Protein 4AEQ (pdb70)

Solvent-accessible surface area: 7675 Å² total; per-residue (Å²): 248,56,96,43,115,189,107,47,56,106,120,96,40,172,66,146,96,135,94,34,120,94,65,135,107,137,135,118,89,56,18,58,106,80,7,35,35,145,147,29,153,74,51,170,48,162,70,118,126,61,166,92,109,78,158,104,51,124,51,27,78,30,13,25,65,2,39,20,112,105,28,127,95,74,12,83,2,64,87,36,56,150,107,57,102,58,47,100,39,92

InterPro domains:
  IPR025603 YebF/Colicin-M immunity protein [PF13995] (51-138)
  IPR025603 YebF/Colicin-M immunity protein [PS51979] (51-141)
  IPR038703 YebF/Cmi superfamily [G3DSA:3.10.450.300] (47-141)

Organism: Escherichia coli (NCBI:txid562)

Sequence (90 aa):
KGPACYQVSDEQARTFVKNDYLQRMKRWDNDVQLLGTEIPKITTWEKIERSLTDVEDEKTLLVPFKAEGPDGKRMYYGMYHCEEEGYVEYAN

B-factor: mean 30.3, std 14.35, range [10.85, 109.04]

Radius of gyration: 16.6 Å; Cα contacts (8 Å, |Δi|>4): 115; chains: 1; bounding box: 42×42×16 Å

Structure (mmCIF, N/CA/C/O backbone):
data_4AEQ
#
_entry.id   4AEQ
#
_cell.length_a   66.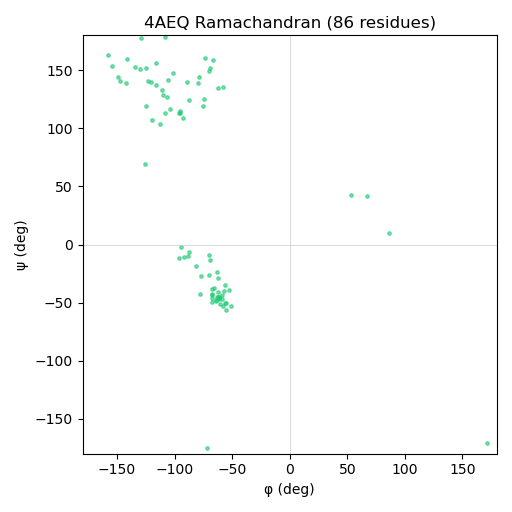058
_cell.length_b   83.552
_cell.length_c   38.281
_cell.angle_alpha   90.00
_cell.angle_beta   90.00
_cell.angle_gamma   90.00
#
_symmetry.space_group_name_H-M   'C 2 2 21'
#
loop_
_entity.id
_entity.type
_entity.pdbx_description
1 polymer 'COLICIN-M IMMUNITY PROTEIN'
2 non-polymer 'PHOSPHATE ION'
3 water water
#
loop_
_atom_site.group_PDB
_atom_site.id
_atom_site.type_symbol
_atom_site.label_atom_id
_atom_site.label_alt_id
_atom_site.label_comp_id
_atom_site.label_asym_id
_atom_site.label_entity_id
_atom_site.label_seq_id
_atom_site.pdbx_PDB_ins_code
_atom_site.Cartn_x
_atom_site.Cartn_y
_atom_site.Cartn_z
_atom_site.occupancy
_atom_site.B_iso_or_equiv
_atom_site.auth_seq_id
_atom_site.auth_comp_id
_atom_site.auth_asym_id
_atom_site.auth_atom_id
_atom_site.pdbx_PDB_model_num
ATOM 1 N N . LYS A 1 8 ? 30.007 71.812 0.234 1.00 66.85 26 LYS A N 1
ATOM 2 C CA . LYS A 1 8 ? 29.528 71.095 1.412 1.00 65.54 26 LYS A CA 1
ATOM 3 C C . LYS A 1 8 ? 28.102 70.587 1.217 1.00 60.81 26 LYS A C 1
ATOM 4 O O . LYS A 1 8 ? 27.384 71.058 0.336 1.00 62.06 26 LYS A O 1
ATOM 10 N N . GLY A 1 9 ? 27.693 69.632 2.047 1.00 52.82 27 GLY A N 1
ATOM 11 C CA . GLY A 1 9 ? 26.355 69.078 1.965 1.00 44.75 27 GLY A CA 1
ATOM 12 C C . GLY A 1 9 ? 25.297 70.052 2.441 1.00 37.84 27 GLY A C 1
ATOM 13 O O . GLY A 1 9 ? 25.598 71.203 2.752 1.00 36.57 27 GLY A O 1
ATOM 14 N N . PRO A 1 10 ? 24.041 69.595 2.497 1.00 34.09 28 PRO A N 1
ATOM 15 C CA . PRO A 1 10 ? 22.931 70.451 2.917 1.00 29.94 28 PRO A CA 1
ATOM 16 C C . PRO A 1 10 ? 23.012 70.784 4.400 1.00 27.18 28 PRO A C 1
ATOM 17 O O . PRO A 1 10 ? 23.564 70.006 5.177 1.00 25.39 28 PRO A O 1
ATOM 21 N N . ALA A 1 11 ? 22.469 71.933 4.785 1.00 25.94 29 ALA A N 1
ATOM 22 C CA . ALA A 1 11 ? 22.309 72.244 6.197 1.00 25.90 29 ALA A CA 1
ATOM 23 C C . ALA A 1 11 ? 21.224 71.329 6.759 1.00 22.14 29 ALA A C 1
ATOM 24 O O . ALA A 1 11 ? 20.305 70.937 6.042 1.00 20.99 29 ALA A O 1
ATOM 26 N N . CYS A 1 12 ? 21.331 70.976 8.036 1.00 19.62 30 CYS A N 1
ATOM 27 C CA . CYS A 1 12 ? 20.384 70.037 8.630 1.00 18.60 30 CYS A CA 1
ATOM 28 C C . CYS A 1 12 ? 18.926 70.477 8.495 1.00 18.62 30 CYS A C 1
ATOM 29 O O . CYS A 1 12 ? 18.038 69.643 8.316 1.00 19.08 30 CYS A O 1
ATOM 32 N N . TYR A 1 13 ? 18.678 71.782 8.571 1.00 15.99 31 TYR A N 1
ATOM 33 C CA . TYR A 1 13 ? 17.307 72.280 8.484 1.00 19.83 31 TYR A CA 1
ATOM 34 C C . TYR A 1 13 ? 16.729 72.107 7.080 1.00 20.40 31 TYR A C 1
ATOM 35 O O . TYR A 1 13 ? 15.524 72.230 6.875 1.00 21.75 31 TYR A O 1
ATOM 44 N N . GLN A 1 14 ? 17.597 71.813 6.119 1.00 18.19 32 GLN A N 1
ATOM 45 C CA . GLN A 1 14 ? 17.166 71.533 4.758 1.00 20.83 32 GLN A CA 1
ATOM 46 C C . GLN A 1 14 ? 17.000 70.033 4.522 1.00 24.46 32 GLN A C 1
ATOM 47 O O . GLN A 1 14 ? 16.588 69.607 3.442 1.00 26.80 32 GLN A O 1
ATOM 53 N N . VAL A 1 15 ? 17.314 69.237 5.539 1.00 22.28 33 VAL A N 1
ATOM 54 C CA . VAL A 1 15 ? 17.235 67.784 5.427 1.00 18.57 33 VAL A CA 1
ATOM 55 C C . VAL A 1 15 ? 16.004 67.244 6.140 1.00 18.06 33 VAL A C 1
ATOM 56 O O . VAL A 1 15 ? 15.873 67.385 7.352 1.00 18.08 33 VAL A O 1
ATOM 60 N N . SER A 1 16 ? 15.098 66.633 5.384 1.00 17.59 34 SER A N 1
ATOM 61 C CA . SER A 1 16 ? 13.902 66.032 5.962 1.00 17.17 34 SER A CA 1
ATOM 62 C C . SER A 1 16 ? 14.241 64.738 6.693 1.00 18.00 34 SER A C 1
ATOM 63 O O . SER A 1 16 ? 15.294 64.143 6.459 1.00 16.52 34 SER A O 1
ATOM 66 N N . ASP A 1 17 ? 13.354 64.312 7.587 1.00 17.01 35 ASP A N 1
ATOM 67 C CA . ASP A 1 17 ? 13.534 63.048 8.298 1.00 18.96 35 ASP A CA 1
ATOM 68 C C . ASP A 1 17 ? 13.766 61.897 7.321 1.00 19.87 35 ASP A C 1
ATOM 69 O O . ASP A 1 17 ? 14.581 61.014 7.576 1.00 19.85 35 ASP A O 1
ATOM 74 N N . GLU A 1 18 ? 13.042 61.913 6.205 1.00 18.64 36 GLU A N 1
ATOM 75 C CA . GLU A 1 18 ? 13.141 60.852 5.206 1.00 21.25 36 GLU A CA 1
ATOM 76 C C . GLU A 1 18 ? 14.505 60.841 4.513 1.00 18.59 36 GLU A C 1
ATOM 77 O O . GLU A 1 18 ? 15.097 59.776 4.304 1.00 17.93 36 GLU A O 1
ATOM 83 N N . GLN A 1 19 ? 14.993 62.026 4.152 1.00 18.31 37 GLN A N 1
ATOM 84 C CA . GLN A 1 19 ? 16.323 62.168 3.558 1.00 16.24 37 GLN A CA 1
ATOM 85 C C . GLN A 1 19 ? 17.404 61.705 4.521 1.00 12.94 37 GLN A C 1
ATOM 86 O O . GLN A 1 19 ? 18.336 61.002 4.130 1.00 15.07 37 GLN A O 1
ATOM 92 N N . ALA A 1 20 ? 17.281 62.118 5.778 1.00 13.25 38 ALA A N 1
ATOM 93 C CA . ALA A 1 20 ? 18.236 61.737 6.811 1.00 13.78 38 ALA A CA 1
ATOM 94 C C . ALA A 1 20 ? 18.256 60.223 6.996 1.00 14.84 38 ALA A C 1
ATOM 95 O O . ALA A 1 20 ? 19.321 59.615 7.071 1.00 15.20 38 ALA A O 1
ATOM 97 N N . ARG A 1 21 ? 17.075 59.617 7.067 1.00 15.87 39 ARG A N 1
ATOM 98 C CA . ARG A 1 21 ? 16.980 58.171 7.233 1.00 16.93 39 ARG A CA 1
ATOM 99 C C . ARG A 1 21 ? 17.592 57.443 6.045 1.00 17.30 39 ARG A C 1
ATOM 100 O O . ARG A 1 21 ? 18.282 56.440 6.216 1.00 16.31 39 ARG A O 1
ATOM 108 N N . THR A 1 22 ? 17.338 57.951 4.843 1.00 15.50 40 THR A N 1
ATOM 109 C CA . THR A 1 22 ? 17.896 57.348 3.638 1.00 16.73 40 THR A CA 1
ATOM 110 C C . THR A 1 22 ? 19.423 57.418 3.649 1.00 15.27 40 THR A C 1
ATOM 111 O O . THR A 1 22 ? 20.103 56.436 3.345 1.00 15.86 40 THR A O 1
ATOM 115 N N . PHE A 1 23 ? 19.957 58.582 4.007 1.00 15.74 41 PHE A N 1
ATOM 116 C CA . PHE A 1 23 ? 21.404 58.758 4.082 1.00 15.27 41 PHE A CA 1
ATOM 117 C C . PHE A 1 23 ? 22.022 57.813 5.109 1.00 14.70 41 PHE A C 1
ATOM 118 O O . PHE A 1 23 ? 23.047 57.171 4.852 1.00 15.89 41 PHE A O 1
ATOM 126 N N . VAL A 1 24 ? 21.396 57.733 6.276 1.00 12.36 42 VAL A N 1
ATOM 127 C CA . VAL A 1 24 ? 21.925 56.919 7.367 1.00 10.85 42 VAL A CA 1
ATOM 128 C C . VAL A 1 24 ? 21.864 55.428 7.035 1.00 15.31 42 VAL A C 1
ATOM 129 O O . VAL A 1 24 ? 22.772 54.673 7.376 1.00 16.66 42 VAL A O 1
ATOM 133 N N . LYS A 1 25 ? 20.793 55.005 6.370 1.00 12.03 43 LYS A N 1
ATOM 134 C CA . LYS A 1 25 ? 20.660 53.607 5.975 1.00 11.71 43 LYS A CA 1
ATOM 135 C C . LYS A 1 25 ? 21.706 53.260 4.920 1.00 15.04 43 LYS A C 1
ATOM 136 O O . LYS A 1 25 ? 22.385 52.230 5.018 1.00 18.27 43 LYS A O 1
ATOM 142 N N . ASN A 1 26 ? 21.847 54.128 3.920 1.00 11.66 44 ASN A N 1
ATOM 143 C CA . ASN A 1 26 ? 22.866 53.912 2.892 1.00 15.57 44 ASN A CA 1
ATOM 144 C C . ASN A 1 26 ? 24.241 53.763 3.527 1.00 16.48 44 ASN A C 1
ATOM 145 O O . ASN A 1 26 ? 24.981 52.808 3.249 1.00 17.12 44 ASN A O 1
ATOM 150 N N . ASP A 1 27 ? 24.572 54.717 4.389 1.00 12.26 45 ASP A N 1
ATOM 151 C CA . ASP A 1 27 ? 25.873 54.750 5.045 1.00 12.53 45 ASP A CA 1
ATOM 152 C C . ASP A 1 27 ? 26.118 53.514 5.909 1.00 13.84 45 ASP A C 1
ATOM 153 O O . ASP A 1 27 ? 27.185 52.893 5.846 1.00 14.39 45 ASP A O 1
ATOM 158 N N . TYR A 1 28 ? 25.125 53.164 6.720 1.00 12.20 46 TYR A N 1
ATOM 159 C CA . TYR A 1 28 ? 25.231 52.023 7.620 1.00 14.61 46 TYR A CA 1
ATOM 160 C C . TYR A 1 28 ? 25.452 50.724 6.854 1.00 15.78 46 TYR A C 1
ATOM 161 O O . TYR A 1 28 ? 26.376 49.963 7.158 1.00 15.43 46 TYR A O 1
ATOM 170 N N . LEU A 1 29 ? 24.602 50.466 5.866 1.00 14.76 47 LEU A N 1
ATOM 171 C CA . LEU A 1 29 ? 24.739 49.244 5.073 1.00 15.60 47 LEU A CA 1
ATOM 172 C C . LEU A 1 29 ? 26.079 49.181 4.332 1.00 18.01 47 LEU A C 1
ATOM 173 O O . LEU A 1 29 ? 26.757 48.139 4.324 1.00 18.76 47 LEU A O 1
ATOM 178 N N . GLN A 1 30 ? 26.465 50.297 3.717 1.00 16.73 48 GLN A N 1
ATOM 179 C CA . GLN A 1 30 ? 27.733 50.340 2.998 1.00 22.48 48 GLN A CA 1
ATOM 180 C C . GLN A 1 30 ? 28.889 50.026 3.944 1.00 20.71 48 GLN A C 1
ATOM 181 O O . GLN A 1 30 ? 29.795 49.272 3.593 1.00 21.34 48 GLN A O 1
ATOM 187 N N . ARG A 1 31 ? 28.856 50.597 5.146 1.00 22.45 49 ARG A N 1
ATOM 188 C CA . ARG A 1 31 ? 29.909 50.356 6.129 1.00 24.49 49 ARG A CA 1
ATOM 189 C C . ARG A 1 31 ? 29.970 48.905 6.584 1.00 23.68 49 ARG A C 1
ATOM 190 O O . ARG A 1 31 ? 31.040 48.300 6.619 1.00 29.58 49 ARG A O 1
ATOM 198 N N . MET A 1 32 ? 28.815 48.348 6.928 1.00 22.64 50 MET A N 1
ATOM 199 C CA . MET A 1 32 ? 28.748 46.946 7.319 1.00 23.64 50 MET A CA 1
ATOM 200 C C . MET A 1 32 ? 29.432 46.094 6.258 1.00 22.09 50 MET A C 1
ATOM 201 O O . MET A 1 32 ? 30.349 45.306 6.559 1.00 24.12 50 MET A O 1
ATOM 206 N N . LYS A 1 33 ? 28.998 46.277 5.011 1.00 16.53 51 LYS A N 1
ATOM 207 C CA . LYS A 1 33 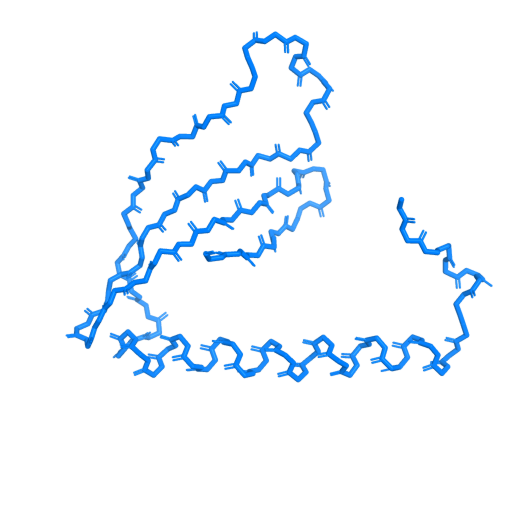? 29.570 45.539 3.887 1.00 22.87 51 LYS A CA 1
ATOM 208 C C . LYS A 1 33 ? 31.086 45.710 3.780 1.00 22.45 51 LYS A C 1
ATOM 209 O O . LYS A 1 33 ? 31.833 44.729 3.778 1.00 25.56 51 LYS A O 1
ATOM 215 N N . ARG A 1 34 ? 31.536 46.956 3.686 1.00 23.76 52 ARG A N 1
ATOM 216 C CA . ARG A 1 34 ? 32.953 47.245 3.491 1.00 24.77 52 ARG A CA 1
ATOM 217 C C . ARG A 1 34 ? 33.855 46.670 4.572 1.00 20.59 52 ARG A C 1
ATOM 218 O O . ARG A 1 34 ? 34.820 45.966 4.281 1.00 21.88 52 ARG A O 1
ATOM 226 N N . TRP A 1 35 ? 33.538 46.977 5.824 1.00 18.19 53 TRP A N 1
ATOM 227 C CA . TRP A 1 35 ? 34.391 46.545 6.926 1.00 20.81 53 TRP A CA 1
ATOM 228 C C . TRP A 1 35 ? 34.373 45.029 7.112 1.00 24.28 53 TRP A C 1
ATOM 229 O O . TRP A 1 35 ? 35.432 44.412 7.313 1.00 27.39 53 TRP A O 1
ATOM 240 N N . ASP A 1 36 ? 33.190 44.418 7.024 1.00 26.05 54 ASP A N 1
ATOM 241 C CA . ASP A 1 36 ? 33.140 42.960 7.105 1.00 28.53 54 ASP A CA 1
ATOM 242 C C . ASP A 1 36 ? 33.990 42.334 6.004 1.00 25.72 54 ASP A C 1
ATOM 243 O O . ASP A 1 36 ? 34.785 41.417 6.251 1.00 27.31 54 ASP A O 1
ATOM 248 N N . ASN A 1 37 ? 33.816 42.830 4.783 1.00 25.18 55 ASN A N 1
ATOM 249 C CA . ASN A 1 37 ? 34.598 42.322 3.670 1.00 25.75 55 ASN A CA 1
ATOM 250 C C . ASN A 1 37 ? 36.092 42.437 3.943 1.00 27.40 55 ASN A C 1
ATOM 251 O O . ASN A 1 37 ? 36.819 41.460 3.798 1.00 26.55 55 ASN A O 1
ATOM 256 N N . ASP A 1 38 ? 36.556 43.613 4.356 1.00 23.62 56 ASP A N 1
ATOM 257 C CA . ASP A 1 38 ? 37.980 43.778 4.651 1.00 21.00 56 ASP A CA 1
ATOM 258 C C . ASP A 1 38 ? 38.483 42.791 5.705 1.00 21.30 56 ASP A C 1
ATOM 259 O O . ASP A 1 38 ? 39.586 42.248 5.578 1.00 22.00 56 ASP A O 1
ATOM 264 N N . VAL A 1 39 ? 37.682 42.549 6.738 1.00 22.88 57 VAL A N 1
ATOM 265 C CA . VAL A 1 39 ? 38.098 41.594 7.763 1.00 21.88 57 VAL A CA 1
ATOM 266 C C . VAL A 1 39 ? 38.219 40.185 7.185 1.00 25.46 57 VAL A C 1
ATOM 267 O O . VAL A 1 39 ? 39.229 39.509 7.391 1.00 25.82 57 VAL A O 1
ATOM 271 N N . GLN A 1 40 ? 37.197 39.739 6.458 1.00 25.40 58 GLN A N 1
ATOM 272 C CA . GLN A 1 40 ? 37.232 38.400 5.870 1.00 28.90 58 GLN A CA 1
ATOM 273 C C . GLN A 1 40 ? 38.382 38.252 4.867 1.00 26.13 58 GLN A C 1
ATOM 274 O O . GLN A 1 40 ? 38.913 37.161 4.679 1.00 27.07 58 GLN A O 1
ATOM 280 N N . LEU A 1 41 ? 38.770 39.356 4.235 1.00 23.04 59 LEU A N 1
ATOM 281 C CA . LEU A 1 41 ? 39.836 39.346 3.231 1.00 24.92 59 LEU A CA 1
ATOM 282 C C . LEU A 1 41 ? 41.231 39.288 3.843 1.00 22.79 59 LEU A C 1
ATOM 283 O O . LEU A 1 41 ? 42.115 38.573 3.361 1.00 25.96 59 LEU A O 1
ATOM 288 N N . LEU A 1 42 ? 41.433 40.068 4.898 1.00 20.17 60 LEU A N 1
ATOM 289 C CA . LEU A 1 42 ? 42.730 40.095 5.557 1.00 18.88 60 LEU A CA 1
ATOM 290 C C . LEU A 1 42 ? 42.895 38.853 6.419 1.00 19.37 60 LEU A C 1
ATOM 291 O O . LEU A 1 42 ? 44.009 38.392 6.651 1.00 23.46 60 LEU A O 1
ATOM 296 N N . GLY A 1 43 ? 41.772 38.312 6.880 1.00 17.38 61 GLY A N 1
ATOM 297 C CA . GLY A 1 43 ? 41.780 37.127 7.714 1.00 20.74 61 GLY A CA 1
ATOM 298 C C . GLY A 1 43 ? 41.960 37.456 9.183 1.00 24.23 61 GLY A C 1
ATOM 299 O O . GLY A 1 43 ? 42.191 36.565 9.997 1.00 26.94 61 GLY A O 1
ATOM 300 N N . THR A 1 44 ? 41.874 38.738 9.520 1.00 22.03 62 THR A N 1
ATOM 301 C CA . THR A 1 44 ? 41.988 39.164 10.907 1.00 22.61 62 THR A CA 1
ATOM 302 C C . THR A 1 44 ? 41.272 40.489 11.147 1.00 22.90 62 THR A C 1
ATOM 303 O O . THR A 1 44 ? 41.117 41.295 10.227 1.00 21.36 62 THR A O 1
ATOM 307 N N . GLU A 1 45 ? 40.839 40.705 12.386 1.00 22.95 63 GLU A N 1
ATOM 308 C CA . GLU A 1 45 ? 40.298 41.994 12.809 1.00 26.30 63 GLU A CA 1
ATOM 309 C C . GLU A 1 45 ? 41.420 42.967 13.145 1.00 25.72 63 GLU A C 1
ATOM 310 O O . GLU A 1 45 ? 41.211 44.179 13.202 1.00 27.29 63 GLU A O 1
ATOM 316 N N . ILE A 1 46 ? 42.612 42.428 13.379 1.00 23.24 64 ILE A N 1
ATOM 317 C CA . ILE A 1 46 ? 43.739 43.240 13.818 1.00 23.37 64 ILE A CA 1
ATOM 318 C C . ILE A 1 46 ? 44.951 43.073 12.909 1.00 22.95 64 ILE A C 1
ATOM 319 O O . ILE A 1 46 ? 45.967 42.511 13.319 1.00 26.05 64 ILE A O 1
ATOM 324 N N . PRO A 1 47 ? 44.852 43.574 11.668 1.00 20.64 65 PRO A N 1
ATOM 325 C CA . PRO A 1 47 ? 45.964 43.482 10.718 1.00 20.41 65 PRO A CA 1
ATOM 326 C C . PRO A 1 47 ? 47.149 44.317 11.174 1.00 20.50 65 PRO A C 1
ATOM 327 O O . PRO A 1 47 ? 46.982 45.228 11.987 1.00 19.38 65 PRO A O 1
ATOM 331 N N . LYS A 1 48 ? 48.335 44.003 10.666 1.00 23.40 66 LYS A N 1
ATOM 332 C CA . LYS A 1 48 ? 49.509 44.826 10.916 1.00 26.08 66 LYS A CA 1
ATOM 333 C C . LYS A 1 48 ? 49.441 46.023 9.983 1.00 24.98 66 LYS A C 1
ATOM 334 O O . LYS A 1 48 ? 49.081 45.873 8.816 1.00 22.45 66 LYS A O 1
ATOM 340 N N . ILE A 1 49 ? 49.786 47.204 10.487 1.00 24.35 67 ILE A N 1
ATOM 341 C CA . ILE A 1 49 ? 49.701 48.416 9.680 1.00 24.34 67 ILE A CA 1
ATOM 342 C C . ILE A 1 49 ? 51.086 48.894 9.257 1.00 26.48 67 ILE A C 1
ATOM 343 O O . ILE A 1 49 ? 51.978 49.064 10.089 1.00 26.50 67 ILE A O 1
ATOM 348 N N . THR A 1 50 ? 51.261 49.093 7.955 1.00 21.52 68 THR A N 1
ATOM 349 C CA A THR A 1 50 ? 52.488 49.690 7.450 0.53 22.97 68 THR A CA 1
ATOM 350 C CA B THR A 1 50 ? 52.484 49.668 7.404 0.47 23.00 68 THR A CA 1
ATOM 351 C C . THR A 1 50 ? 52.172 51.047 6.837 1.00 23.98 68 THR A C 1
ATOM 352 O O . THR A 1 50 ? 51.127 51.242 6.225 1.00 22.54 68 THR A O 1
ATOM 359 N N . TRP A 1 51 ? 53.078 51.993 7.027 1.00 23.27 69 TRP A N 1
ATOM 360 C CA . TRP A 1 51 ? 52.826 53.365 6.618 1.00 23.91 69 TRP A CA 1
ATOM 361 C C . TRP A 1 51 ? 53.511 53.745 5.317 1.00 26.49 69 TRP A C 1
ATOM 362 O O . TRP A 1 51 ? 54.580 53.234 4.988 1.00 30.84 69 TRP A O 1
ATOM 373 N N . GLU A 1 52 ? 52.857 54.624 4.568 1.00 23.04 70 GLU A N 1
ATOM 374 C CA . GLU A 1 52 ? 53.428 55.196 3.362 1.00 27.32 70 GLU A CA 1
ATOM 375 C C . GLU A 1 52 ? 53.578 56.695 3.594 1.00 27.06 70 GLU A C 1
ATOM 376 O O . GLU A 1 52 ? 52.909 57.260 4.460 1.00 23.75 70 GLU A O 1
ATOM 382 N N . LYS A 1 53 ? 54.483 57.335 2.862 1.00 26.90 71 LYS A N 1
ATOM 383 C CA . LYS A 1 53 ? 54.765 58.746 3.104 1.00 28.74 71 LYS A CA 1
ATOM 384 C C . LYS A 1 53 ? 53.521 59.618 2.977 1.00 25.91 71 LYS A C 1
ATOM 385 O O . LYS A 1 53 ? 52.725 59.458 2.054 1.00 28.10 71 LYS A O 1
ATOM 391 N N . ILE A 1 54 ? 53.361 60.535 3.923 1.00 25.34 72 ILE A N 1
ATOM 392 C CA . ILE A 1 54 ? 52.270 61.494 3.888 1.00 26.23 72 ILE A CA 1
ATOM 393 C C . ILE A 1 54 ? 52.671 62.724 3.079 1.00 30.33 72 ILE A C 1
ATOM 394 O O . ILE A 1 54 ? 53.690 63.356 3.364 1.00 31.34 72 ILE A O 1
ATOM 399 N N . GLU A 1 55 ? 51.877 63.055 2.064 1.00 27.61 73 GLU A N 1
ATOM 400 C CA . GLU A 1 55 ? 52.093 64.284 1.302 1.00 30.66 73 GLU A CA 1
ATOM 401 C C . GLU A 1 55 ? 51.195 65.388 1.836 1.00 25.91 73 GLU A C 1
ATOM 402 O O . GLU A 1 55 ? 49.974 65.323 1.714 1.00 25.84 73 GLU A O 1
ATOM 408 N N . ARG A 1 56 ? 51.800 66.406 2.426 1.00 24.65 74 ARG A N 1
ATOM 409 C CA . ARG A 1 56 ? 51.039 67.556 2.881 1.00 24.55 74 ARG A CA 1
ATOM 410 C C . ARG A 1 56 ? 51.695 68.820 2.360 1.00 23.43 74 ARG A C 1
ATOM 411 O O . ARG A 1 56 ? 52.908 68.853 2.146 1.00 24.05 74 ARG A O 1
ATOM 419 N N . SER A 1 57 ? 50.892 69.855 2.146 1.0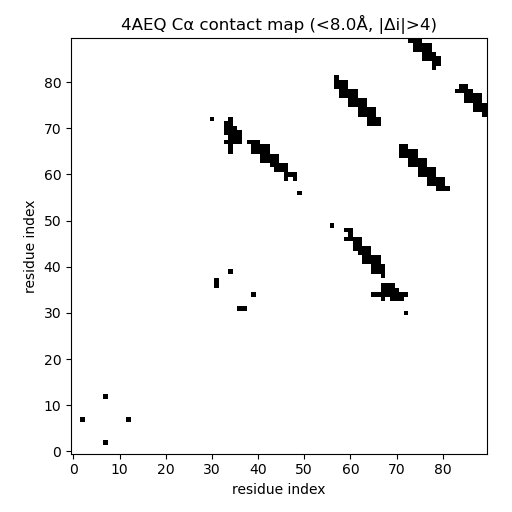0 23.76 75 SER A N 1
ATOM 420 C CA . SER A 1 57 ? 51.399 71.096 1.584 1.00 30.69 75 SER A CA 1
ATOM 421 C C . SER A 1 57 ? 52.430 71.717 2.516 1.00 33.85 75 SER A C 1
ATOM 422 O O . SER A 1 57 ? 52.229 71.772 3.729 1.00 33.61 75 SER A O 1
ATOM 425 N N . LEU A 1 58 ? 53.541 72.168 1.943 1.00 31.96 76 LEU A N 1
ATOM 426 C CA . LEU A 1 58 ? 54.585 72.827 2.718 1.00 35.27 76 LEU A CA 1
ATOM 427 C C . LEU A 1 58 ? 54.327 74.327 2.812 1.00 37.42 76 LEU A C 1
ATOM 428 O O . LEU A 1 58 ? 54.989 75.030 3.570 1.00 42.53 76 LEU A O 1
ATOM 433 N N . THR A 1 59 ? 53.360 74.809 2.039 1.00 36.55 77 THR A N 1
ATOM 434 C CA . THR A 1 59 ? 53.018 76.227 2.039 1.00 42.21 77 THR A CA 1
ATOM 435 C C . THR A 1 59 ? 51.537 76.442 2.325 1.00 40.94 77 THR A C 1
ATOM 436 O O 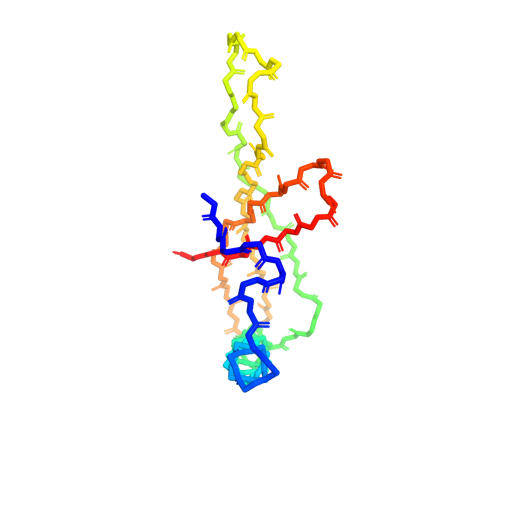. THR A 1 59 ? 50.708 75.584 2.021 1.00 34.71 77 THR A O 1
ATOM 440 N N . ASP A 1 60 ? 51.215 77.596 2.903 1.00 45.14 78 ASP A N 1
ATOM 441 C CA . ASP A 1 60 ? 49.831 77.948 3.204 1.00 47.73 78 ASP A CA 1
ATOM 442 C C . ASP A 1 60 ? 49.169 76.836 4.007 1.00 41.05 78 ASP A C 1
ATOM 443 O O . ASP A 1 60 ? 48.019 76.474 3.760 1.00 39.87 78 ASP A O 1
ATOM 448 N N . VAL A 1 61 ? 49.908 76.305 4.976 1.00 37.92 79 VAL A N 1
ATOM 449 C CA . VAL A 1 61 ? 49.490 75.115 5.709 1.00 32.72 79 VAL A CA 1
ATOM 450 C C . VAL A 1 61 ? 48.211 75.312 6.518 1.00 29.88 79 VAL A C 1
ATOM 451 O O . VAL A 1 61 ? 47.512 74.349 6.817 1.00 27.12 79 VAL A O 1
ATOM 455 N N . GLU A 1 62 ? 47.904 76.555 6.869 1.00 35.00 80 GLU A N 1
ATOM 456 C CA . GLU A 1 62 ? 46.704 76.839 7.649 1.00 41.10 80 GLU A CA 1
ATOM 457 C C . GLU A 1 62 ? 45.441 76.623 6.818 1.00 43.19 80 GLU A C 1
ATOM 458 O O . GLU A 1 62 ? 44.327 76.639 7.345 1.00 41.02 80 GLU A O 1
ATOM 464 N N . ASP A 1 63 ? 45.628 76.411 5.519 1.00 45.41 81 ASP A N 1
ATOM 465 C CA . ASP A 1 63 ? 44.514 76.151 4.612 1.00 48.64 81 ASP A CA 1
ATOM 466 C C . ASP A 1 63 ? 44.135 74.669 4.535 1.00 45.29 81 ASP A C 1
ATOM 467 O O . ASP A 1 63 ? 43.134 74.324 3.908 1.00 48.22 81 ASP A O 1
ATOM 472 N N . GLU A 1 64 ? 44.919 73.799 5.173 1.00 41.78 82 GLU A N 1
ATOM 473 C CA . GLU A 1 64 ? 44.657 72.363 5.106 1.00 39.17 82 GLU A CA 1
ATOM 474 C C . GLU A 1 64 ? 43.478 72.020 5.992 1.00 33.20 82 GLU A C 1
ATOM 475 O O . GLU A 1 64 ? 43.525 72.251 7.199 1.00 32.60 82 GLU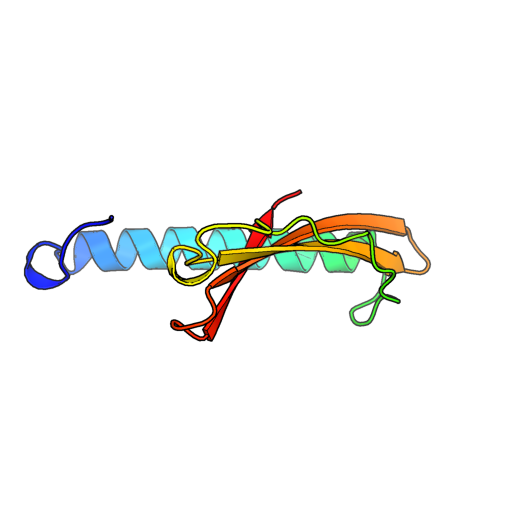 A O 1
ATOM 481 N N . LYS A 1 65 ? 42.418 71.475 5.408 1.00 27.24 83 LYS A N 1
ATOM 482 C CA . LYS A 1 65 ? 41.336 70.914 6.210 1.00 27.35 83 LYS A CA 1
ATOM 483 C C . LYS A 1 65 ? 41.442 69.402 6.424 1.00 27.04 83 LYS A C 1
ATOM 484 O O . LYS A 1 65 ? 40.740 68.832 7.262 1.00 25.31 83 LYS A O 1
ATOM 490 N N . THR A 1 66 ? 42.341 68.759 5.687 1.00 26.44 84 THR A N 1
ATOM 491 C CA . THR A 1 66 ? 42.416 67.303 5.693 1.00 28.65 84 THR A CA 1
ATOM 492 C C . THR A 1 66 ? 43.843 66.811 5.503 1.00 27.42 84 THR A C 1
ATOM 493 O O . THR A 1 66 ? 44.608 67.379 4.721 1.00 27.48 84 THR A O 1
ATOM 497 N N . LEU A 1 67 ? 44.196 65.752 6.222 1.00 20.54 85 LEU A N 1
ATOM 498 C CA . LEU A 1 67 ? 45.473 65.090 6.014 1.00 18.64 85 LEU A CA 1
ATOM 499 C C . LEU A 1 67 ? 45.224 63.733 5.387 1.00 16.45 85 LEU A C 1
ATOM 500 O O . LEU A 1 67 ? 44.425 62.950 5.893 1.00 17.65 85 LEU A O 1
ATOM 505 N N . LEU A 1 68 ? 45.909 63.448 4.291 1.00 16.77 86 LEU A N 1
ATOM 506 C CA . LEU A 1 68 ? 45.758 62.158 3.633 1.00 17.62 86 LEU A CA 1
ATOM 507 C C . LEU A 1 68 ? 46.853 61.215 4.120 1.00 15.52 86 LEU A C 1
ATOM 508 O O . LEU A 1 68 ? 48.031 61.429 3.852 1.00 16.18 86 LEU A O 1
ATOM 513 N N . VAL A 1 69 ? 46.452 60.173 4.840 1.00 11.84 87 VAL A N 1
ATOM 514 C CA . VAL A 1 69 ? 47.374 59.208 5.398 1.00 12.70 87 VAL A CA 1
ATOM 515 C C . VAL A 1 69 ? 47.180 57.872 4.699 1.00 12.67 87 VAL A C 1
ATOM 516 O O . VAL A 1 69 ? 46.228 57.143 4.984 1.00 15.13 87 VAL A O 1
ATOM 520 N N . PRO A 1 70 ? 48.105 57.533 3.794 1.00 15.02 88 PRO A N 1
ATOM 521 C CA . PRO A 1 70 ? 48.093 56.234 3.122 1.00 15.75 88 PRO A CA 1
ATOM 522 C C . PRO A 1 70 ? 48.658 55.156 4.026 1.00 16.60 88 PRO A C 1
ATOM 523 O O . PRO A 1 70 ? 49.605 55.419 4.768 1.00 14.70 88 PRO A O 1
ATOM 527 N N . PHE A 1 71 ? 48.113 53.949 3.952 1.00 14.16 89 PHE A N 1
ATOM 528 C CA . PHE A 1 71 ? 48.693 52.843 4.703 1.00 12.22 89 PHE A CA 1
ATOM 529 C C . PHE A 1 71 ? 48.288 51.513 4.091 1.00 15.10 89 PHE A C 1
ATOM 530 O O . PHE A 1 71 ? 47.354 51.450 3.301 1.00 13.43 89 PHE A O 1
ATOM 538 N N . LYS A 1 72 ? 49.011 50.463 4.450 1.00 15.71 90 LYS A N 1
ATOM 539 C CA . LYS A 1 72 ? 48.677 49.111 4.038 1.00 18.69 90 LYS A CA 1
ATOM 540 C C . LYS A 1 72 ? 48.343 48.292 5.275 1.00 19.83 90 LYS A C 1
ATOM 541 O O . LYS A 1 72 ? 49.012 48.408 6.295 1.00 21.71 90 LYS A O 1
ATOM 547 N N . ALA A 1 73 ? 47.297 47.480 5.188 1.00 17.51 91 ALA A N 1
ATOM 548 C CA . ALA A 1 73 ? 46.936 46.581 6.276 1.00 18.38 91 ALA A CA 1
ATOM 549 C C . ALA A 1 73 ? 47.202 45.148 5.827 1.00 18.40 91 ALA A C 1
ATOM 550 O O . ALA A 1 73 ? 46.826 44.769 4.720 1.00 18.33 91 ALA A O 1
ATOM 552 N N . GLU A 1 74 ? 47.852 44.364 6.683 1.00 17.76 92 GLU A N 1
ATOM 553 C CA . GLU A 1 74 ? 48.287 43.015 6.330 1.00 22.51 92 GLU A CA 1
ATOM 554 C C . GLU A 1 74 ? 47.751 41.982 7.309 1.00 21.26 92 GLU A C 1
ATOM 555 O O . GLU A 1 74 ? 48.000 42.068 8.511 1.00 24.40 92 GLU A O 1
ATOM 561 N N . GLY A 1 75 ? 46.967 41.042 6.789 1.00 18.68 93 GLY A N 1
ATOM 562 C CA . GLY A 1 75 ? 46.526 39.885 7.543 1.00 19.55 93 GLY A CA 1
ATOM 563 C C . GLY A 1 75 ? 47.217 38.621 7.067 1.00 26.41 93 GLY A C 1
ATOM 564 O O . GLY A 1 75 ? 48.019 38.655 6.134 1.00 28.80 93 GLY A O 1
ATOM 565 N N . PRO A 1 76 ? 46.909 37.486 7.703 1.00 25.91 94 PRO A N 1
ATOM 566 C CA . PRO A 1 76 ? 47.454 36.219 7.209 1.00 27.63 94 PRO A CA 1
ATOM 567 C C . PRO A 1 76 ? 46.839 35.807 5.872 1.00 27.44 94 PRO A C 1
ATOM 568 O O . PRO A 1 76 ? 47.473 35.072 5.115 1.00 31.22 94 PRO A O 1
ATOM 572 N N . ASP A 1 77 ? 45.616 36.254 5.598 1.00 24.57 95 ASP A N 1
ATOM 573 C CA . ASP A 1 77 ? 44.934 35.903 4.355 1.00 27.21 95 ASP A CA 1
ATOM 574 C C . ASP A 1 77 ? 45.148 36.904 3.221 1.00 25.46 95 ASP A C 1
ATOM 575 O O . ASP A 1 77 ? 44.796 36.623 2.075 1.00 22.16 95 ASP A O 1
ATOM 580 N N . GLY A 1 78 ? 45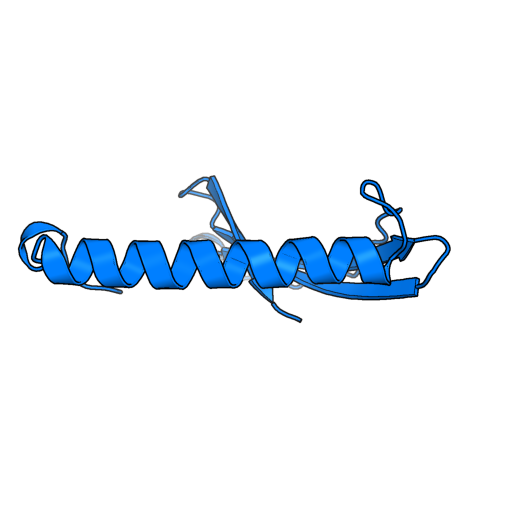.725 38.063 3.520 1.00 19.03 96 GLY A N 1
ATOM 581 C CA . GLY A 1 78 ? 45.844 39.083 2.494 1.00 20.46 96 GLY A CA 1
ATOM 582 C C . GLY A 1 78 ? 46.320 40.449 2.944 1.00 18.49 96 GLY A C 1
ATOM 583 O O . GLY A 1 78 ? 46.754 40.636 4.079 1.00 23.35 96 GLY A O 1
ATOM 584 N N . LYS A 1 79 ? 46.235 41.409 2.030 1.00 17.36 97 LYS A N 1
ATOM 585 C CA . LYS A 1 79 ? 46.789 42.739 2.239 1.00 20.22 97 LYS A CA 1
ATOM 586 C C . LYS A 1 79 ? 45.938 43.746 1.474 1.00 18.80 97 LYS A C 1
ATOM 587 O O . LYS A 1 79 ? 45.455 43.444 0.388 1.00 17.73 97 LYS A O 1
ATOM 593 N N . ARG A 1 80 ? 45.753 44.938 2.031 1.00 16.75 98 ARG A N 1
ATOM 594 C CA . ARG A 1 80 ? 44.928 45.948 1.377 1.00 17.91 98 ARG A CA 1
ATOM 595 C C . ARG A 1 80 ? 45.504 47.346 1.552 1.00 16.81 98 ARG A C 1
ATOM 596 O O . ARG A 1 80 ? 45.970 47.701 2.631 1.00 19.29 98 ARG A O 1
ATOM 604 N N . MET A 1 81 ? 45.457 48.132 0.483 1.00 15.74 99 MET A N 1
ATOM 605 C CA . MET A 1 81 ? 45.882 49.528 0.518 1.00 17.37 99 MET A CA 1
ATOM 606 C C . MET A 1 81 ? 44.715 50.437 0.888 1.00 16.70 99 M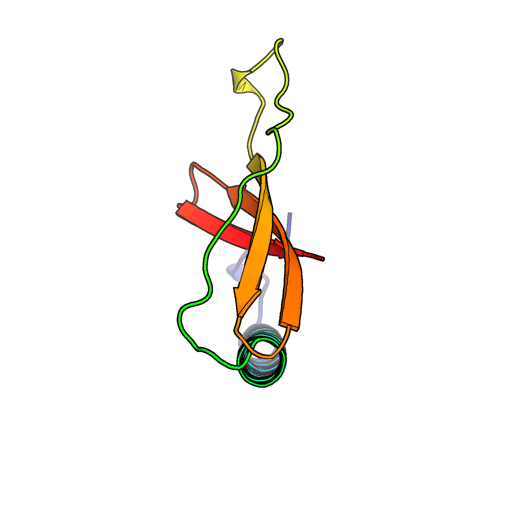ET A C 1
ATOM 607 O O . MET A 1 81 ? 43.596 50.235 0.426 1.00 18.76 99 MET A O 1
ATOM 612 N N . TYR A 1 82 ? 44.980 51.441 1.720 1.00 16.23 100 TYR A N 1
ATOM 613 C CA . TYR A 1 82 ? 43.969 52.423 2.100 1.00 16.86 100 TYR A CA 1
ATOM 614 C C . TYR A 1 82 ? 44.523 53.833 2.029 1.00 16.75 100 TYR A C 1
ATOM 615 O O . TYR A 1 82 ? 45.728 54.046 2.216 1.00 15.31 100 TYR A O 1
ATOM 624 N N . TYR A 1 83 ? 43.635 54.794 1.789 1.00 17.05 101 TYR A N 1
ATOM 625 C CA . TYR A 1 83 ? 43.949 56.184 2.055 1.00 19.10 101 TYR A CA 1
ATOM 626 C C . TYR A 1 83 ? 42.941 56.660 3.083 1.00 19.80 101 TYR A C 1
ATOM 627 O O . TYR A 1 83 ? 41.762 56.830 2.776 1.00 24.73 101 TYR A O 1
ATOM 636 N N . GLY A 1 84 ? 43.395 56.847 4.317 1.00 17.74 102 GLY A N 1
ATOM 637 C CA . GLY A 1 84 ? 42.620 57.568 5.310 1.00 16.05 102 GLY A CA 1
ATOM 638 C C . GLY A 1 84 ? 42.661 59.044 5.021 1.00 21.32 102 GLY A C 1
ATOM 639 O O . GLY A 1 84 ? 43.737 59.604 4.938 1.00 24.97 102 GLY A O 1
ATOM 640 N N . MET A 1 85 ? 41.525 59.705 4.896 1.00 19.51 103 MET A N 1
ATOM 641 C CA . MET A 1 85 ? 41.590 61.154 4.884 1.00 20.35 103 MET A CA 1
ATOM 642 C C . MET A 1 85 ? 41.012 61.617 6.201 1.00 17.97 103 MET A C 1
ATOM 643 O O . MET A 1 85 ? 39.820 61.432 6.496 1.00 18.74 103 MET A O 1
ATOM 648 N N . TYR A 1 86 ? 41.903 62.187 6.995 1.00 15.53 104 TYR A N 1
ATOM 649 C CA . TYR A 1 86 ? 41.653 62.569 8.364 1.00 17.04 104 TYR A CA 1
ATOM 650 C C . TYR A 1 86 ? 41.257 64.032 8.363 1.00 18.83 104 TYR A C 1
ATOM 651 O O . TYR A 1 86 ? 42.060 64.897 8.007 1.00 15.07 104 TYR A O 1
ATOM 660 N N . HIS A 1 87 ? 40.021 64.315 8.755 1.00 17.22 105 HIS A N 1
ATOM 661 C CA . HIS A 1 87 ? 39.603 65.700 8.873 1.00 20.91 105 HIS A CA 1
ATOM 662 C C . HIS A 1 87 ? 39.867 66.062 10.314 1.00 21.18 105 HIS A C 1
ATOM 663 O O . HIS A 1 87 ? 39.139 65.650 11.213 1.00 22.40 105 HIS A O 1
ATOM 670 N N . CYS A 1 88 ? 40.885 66.889 10.515 1.00 19.36 106 CYS A N 1
ATOM 671 C CA . CYS A 1 88 ? 41.496 67.055 11.826 1.00 22.32 106 CYS A CA 1
ATOM 672 C C . CYS A 1 88 ? 40.557 67.732 12.818 1.00 24.08 106 CYS A C 1
ATOM 673 O O . CYS A 1 88 ? 40.361 67.247 13.932 1.00 25.79 106 CYS A O 1
ATOM 676 N N . GLU A 1 89 ? 39.973 68.848 12.402 1.00 26.41 107 GLU A N 1
ATOM 677 C CA . GLU A 1 89 ? 39.092 69.621 13.269 1.00 31.80 107 GLU A CA 1
ATOM 678 C C . GLU A 1 89 ? 37.814 68.867 13.623 1.00 33.79 107 GLU A C 1
ATOM 679 O O . GLU A 1 89 ? 37.322 68.966 14.746 1.00 33.64 107 GLU A O 1
ATOM 685 N N . GLU A 1 90 ? 37.280 68.113 12.668 1.00 34.83 108 GLU A N 1
ATOM 686 C CA A GLU A 1 90 ? 36.052 67.358 12.896 0.77 36.93 108 GLU A CA 1
ATOM 687 C CA B GLU A 1 90 ? 36.052 67.358 12.895 0.23 37.23 108 GLU A CA 1
ATOM 688 C C . GLU A 1 90 ? 36.309 66.067 13.667 1.00 33.40 108 GLU A C 1
ATOM 689 O O . GLU A 1 90 ? 35.394 65.489 14.249 1.00 32.27 108 GLU A O 1
ATOM 700 N N . GLY A 1 91 ? 37.558 65.619 13.665 1.00 28.58 109 GLY A N 1
ATOM 701 C CA . GLY A 1 91 ? 37.929 64.416 14.386 1.00 25.15 109 GLY A CA 1
ATOM 702 C C . GLY A 1 91 ? 37.333 63.141 13.826 1.00 26.17 109 GLY A C 1
ATOM 703 O O . GLY A 1 91 ? 36.898 62.271 14.584 1.00 27.52 109 GLY A O 1
ATOM 704 N N . TYR A 1 92 ? 37.313 63.023 12.502 1.00 23.60 110 TYR A N 1
ATOM 705 C CA . TYR A 1 92 ? 36.916 61.771 11.871 1.00 22.37 110 TYR A CA 1
ATOM 706 C C . TYR A 1 92 ? 37.771 61.468 10.651 1.00 19.97 110 TYR A C 1
ATOM 707 O O . TYR A 1 92 ? 38.404 62.359 10.082 1.00 18.21 110 TYR A O 1
ATOM 716 N N . VAL A 1 93 ? 37.780 60.201 10.258 1.00 18.69 111 VAL A N 1
ATOM 717 C CA . VAL A 1 93 ? 38.535 59.753 9.099 1.00 16.61 111 VAL A CA 1
ATOM 718 C C . VAL A 1 93 ? 37.558 59.095 8.150 1.00 20.39 111 VAL A C 1
ATOM 719 O O . VAL A 1 93 ? 36.646 58.393 8.593 1.00 20.12 111 VAL A O 1
ATOM 723 N N . GLU A 1 94 ? 37.730 59.322 6.851 1.00 20.99 112 GLU A N 1
ATOM 724 C CA . GLU A 1 94 ? 36.971 58.541 5.866 1.00 27.88 112 GLU A CA 1
ATOM 725 C C . GLU A 1 94 ? 37.966 57.820 4.987 1.00 23.03 112 GLU A C 1
ATOM 726 O O . GLU A 1 94 ? 38.993 58.379 4.629 1.00 22.74 112 GLU A O 1
ATOM 732 N N . TYR A 1 95 ? 37.672 56.571 4.657 1.00 22.95 113 TYR A N 1
ATOM 733 C CA . TYR A 1 95 ? 38.647 55.726 3.983 1.00 25.92 113 TYR A CA 1
ATOM 734 C C . TYR A 1 95 ? 38.340 55.520 2.509 1.00 31.31 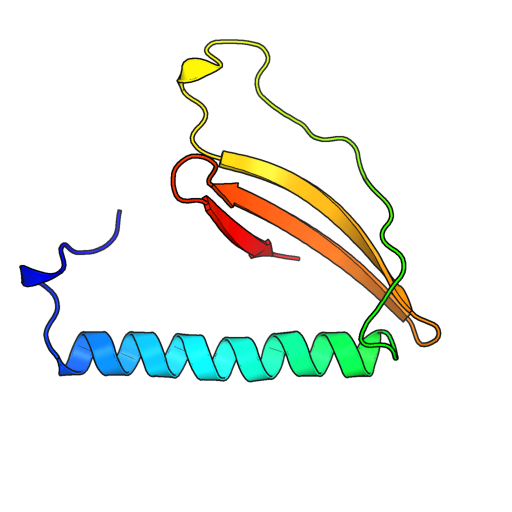113 TYR A C 1
ATOM 735 O O . TYR A 1 95 ? 37.183 55.400 2.111 1.00 31.25 113 TYR A O 1
ATOM 744 N N . ALA A 1 96 ? 39.392 55.507 1.700 1.00 35.68 114 ALA A N 1
ATOM 745 C CA . ALA A 1 96 ? 39.267 55.153 0.294 1.00 42.02 114 ALA A CA 1
ATOM 746 C C . ALA A 1 96 ? 40.303 54.086 -0.032 1.00 46.01 114 ALA A C 1
ATOM 747 O O . ALA A 1 96 ? 41.107 53.710 0.826 1.00 44.06 114 ALA A O 1
ATOM 749 N N . ASN A 1 97 ? 40.296 53.616 -1.275 1.00 48.56 115 ASN A N 1
ATOM 750 C CA . ASN A 1 97 ? 41.181 52.530 -1.682 1.00 49.73 115 ASN A CA 1
ATOM 751 C C . ASN A 1 97 ? 41.766 52.728 -3.079 1.00 47.10 115 ASN A C 1
ATOM 752 O O . ASN A 1 97 ? 41.201 53.440 -3.904 1.00 45.89 115 ASN A O 1
#

Nearest PDB structures (foldseek):
  2xgl-assembly1_A  TM=6.888E-01  e=1.017E-11  Escherichia coli
  5lc6-assembly1_A  TM=5.370E-01  e=1.691E+00  Dioscoreophyllum cumminsii
  5o7r-assembly1_B  TM=5.000E-01  e=3.144E+00  Dioscoreophyllum cumminsii
  5z1p-assembly1_A  TM=5.290E-01  e=6.927E+00  Dioscoreophyllum cumminsii
  3att-assembly1_A  TM=5.481E-01  e=8.204E+00  Mycobacterium tuberculosis

Secondary structure (DSSP, 8-state):
----GGG--HHHHHHHHHHHHHHHHHHHHHHHHHHT-SS-EEEE------SSSGGG--EEEEEEEEE-SS-EEEEEEEEETTTTEEEEE-

Foldseek 3Di:
DDDDVVVADPVNVVVVVVVVVVVVVVVLVVVCVQQVHPQFDKAWDDWDADPPPRVPDQWTWTWIKGHHPRDIDIWTWIARPVVGDTDIDD